Protein AF-A0AA35UHV7-F1 (afdb_monomer)

Structure (mmCIF, N/CA/C/O backbone):
data_AF-A0AA35UHV7-F1
#
_entry.id   AF-A0AA35UHV7-F1
#
loop_
_atom_site.group_PDB
_atom_site.id
_atom_site.type_symbol
_atom_site.label_atom_id
_atom_site.label_alt_id
_atom_site.label_comp_id
_atom_site.label_asym_id
_atom_site.label_entity_id
_atom_site.label_seq_id
_atom_site.pdbx_PDB_ins_code
_atom_site.Cartn_x
_atom_site.Cartn_y
_atom_site.Cartn_z
_atom_site.occupancy
_atom_site.B_iso_or_equiv
_atom_site.auth_seq_id
_atom_site.auth_comp_id
_atom_site.auth_asym_id
_atom_site.auth_atom_id
_atom_site.pdbx_PDB_model_num
ATOM 1 N N . MET A 1 1 ? 0.749 14.388 9.326 1.00 90.75 1 MET A N 1
ATOM 2 C CA . MET A 1 1 ? 0.004 13.176 9.735 1.00 90.75 1 MET A CA 1
ATOM 3 C C . MET A 1 1 ? -0.065 13.005 11.245 1.00 90.75 1 MET A C 1
ATOM 5 O O . MET A 1 1 ? -1.147 13.221 11.763 1.00 90.75 1 MET A O 1
ATOM 9 N N . TYR A 1 2 ? 1.024 12.685 11.975 1.00 94.69 2 TYR A N 1
ATOM 10 C CA . TYR A 1 2 ? 0.956 12.546 13.452 1.00 94.69 2 TYR A CA 1
ATOM 11 C C . TYR A 1 2 ? 0.301 13.771 14.099 1.00 94.69 2 TYR A C 1
ATOM 13 O O . TYR A 1 2 ? -0.703 13.642 14.784 1.00 94.69 2 TYR A O 1
ATOM 21 N N . ASN A 1 3 ? 0.840 14.964 13.826 1.00 96.06 3 ASN A N 1
ATOM 22 C CA . ASN A 1 3 ? 0.329 16.208 14.403 1.00 96.06 3 ASN A CA 1
ATOM 23 C C . ASN A 1 3 ? -1.101 16.522 13.958 1.00 96.06 3 ASN A C 1
ATOM 25 O O . ASN A 1 3 ? -1.864 17.057 14.751 1.00 96.06 3 ASN A O 1
ATOM 29 N N . ASP A 1 4 ? -1.482 16.170 12.730 1.00 96.31 4 ASP A N 1
ATOM 30 C CA . ASP A 1 4 ? -2.846 16.403 12.244 1.00 96.31 4 ASP A CA 1
ATOM 31 C C . ASP A 1 4 ? -3.841 15.531 13.017 1.00 96.31 4 ASP A C 1
ATOM 33 O O . ASP A 1 4 ? -4.879 16.025 13.441 1.00 96.31 4 ASP A O 1
ATOM 37 N N . MET A 1 5 ? -3.487 14.270 13.292 1.00 95.69 5 MET A N 1
ATOM 38 C CA . MET A 1 5 ? -4.286 13.386 14.148 1.00 95.69 5 MET A CA 1
ATOM 39 C C . MET A 1 5 ? -4.270 13.842 15.612 1.00 95.69 5 MET A C 1
ATOM 41 O O . MET A 1 5 ? -5.311 13.912 16.254 1.00 95.69 5 MET A O 1
ATOM 45 N N . ALA A 1 6 ? -3.106 14.240 16.131 1.00 95.94 6 ALA A N 1
ATOM 46 C CA . ALA A 1 6 ? -2.950 14.711 17.508 1.00 95.94 6 ALA A CA 1
ATOM 47 C C . ALA A 1 6 ? -3.737 15.999 17.801 1.00 95.94 6 ALA A C 1
ATOM 49 O O . ALA A 1 6 ? -4.165 16.223 18.930 1.00 95.94 6 ALA A O 1
ATOM 50 N N . THR A 1 7 ? -3.894 16.864 16.796 1.00 96.94 7 THR A N 1
ATOM 51 C CA . THR A 1 7 ? -4.606 18.145 16.916 1.00 96.94 7 THR A CA 1
ATOM 52 C C . THR A 1 7 ? -6.058 18.076 16.438 1.00 96.94 7 THR A C 1
ATOM 54 O O . THR A 1 7 ? -6.765 19.076 16.534 1.00 96.94 7 THR A O 1
ATOM 57 N N . GLY A 1 8 ? -6.519 16.919 15.949 1.00 95.06 8 GLY A N 1
ATOM 58 C CA . GLY A 1 8 ? -7.884 16.725 15.448 1.00 95.06 8 GLY A CA 1
ATOM 59 C C . GLY A 1 8 ? -8.161 17.348 14.075 1.00 95.06 8 GLY A C 1
ATOM 60 O O . GLY A 1 8 ? -9.316 17.471 13.686 1.00 95.06 8 GLY A O 1
ATOM 61 N N . VAL A 1 9 ? -7.126 17.739 13.324 1.00 97.50 9 VAL A N 1
ATOM 62 C CA . VAL A 1 9 ? -7.247 18.144 11.910 1.00 97.50 9 VAL A CA 1
ATOM 63 C C . VAL A 1 9 ? -7.595 16.940 11.025 1.00 97.50 9 VAL A C 1
ATOM 65 O O . VAL A 1 9 ? -8.281 17.094 10.018 1.00 97.50 9 VAL A O 1
ATOM 68 N N . ALA A 1 10 ? -7.140 15.746 11.408 1.00 96.56 10 ALA A N 1
ATOM 69 C CA . ALA A 1 10 ? -7.510 14.478 10.790 1.00 96.56 10 ALA A CA 1
ATOM 70 C C . ALA A 1 10 ? -7.983 13.485 11.860 1.00 96.56 10 ALA A C 1
ATOM 72 O O . ALA A 1 10 ? -7.430 13.444 12.954 1.00 96.56 10 ALA A O 1
ATOM 73 N N . GLU A 1 11 ? -8.966 12.648 11.535 1.00 94.44 11 GLU A N 1
ATOM 74 C CA . GLU A 1 11 ? -9.475 11.607 12.448 1.00 94.44 11 GLU A CA 1
ATOM 75 C C . GLU A 1 11 ? -8.753 10.258 12.270 1.00 94.44 11 GLU A C 1
ATOM 77 O O . GLU A 1 11 ? -8.888 9.355 13.091 1.00 94.44 11 GLU A O 1
ATOM 82 N N . GLY A 1 12 ? -7.962 10.116 11.204 1.00 92.81 12 GLY A N 1
ATOM 83 C CA . GLY A 1 12 ? -7.226 8.899 10.889 1.00 92.81 12 GLY A CA 1
ATOM 84 C C . GLY A 1 12 ? -6.437 9.018 9.590 1.00 92.81 12 GLY A C 1
ATOM 85 O O . GLY A 1 12 ? -6.335 10.092 8.994 1.00 92.81 12 GLY A O 1
ATOM 86 N N . THR A 1 13 ? -5.864 7.899 9.150 1.00 92.25 13 THR A N 1
ATOM 87 C CA . THR A 1 13 ? -5.116 7.825 7.895 1.00 92.25 13 THR A CA 1
ATOM 88 C C . THR A 1 13 ? -5.126 6.425 7.292 1.00 92.25 13 THR A C 1
ATOM 90 O O . THR A 1 13 ? -5.148 5.434 8.014 1.00 92.25 13 THR A O 1
ATOM 93 N N . VAL A 1 14 ? -5.001 6.352 5.965 1.00 91.50 14 VAL A N 1
ATOM 94 C CA . VAL A 1 14 ? -4.621 5.129 5.246 1.00 91.50 14 VAL A CA 1
ATOM 95 C C . VAL A 1 14 ? -3.099 5.090 5.143 1.00 91.50 14 VAL A C 1
ATOM 97 O O . VAL A 1 14 ? -2.489 6.015 4.611 1.00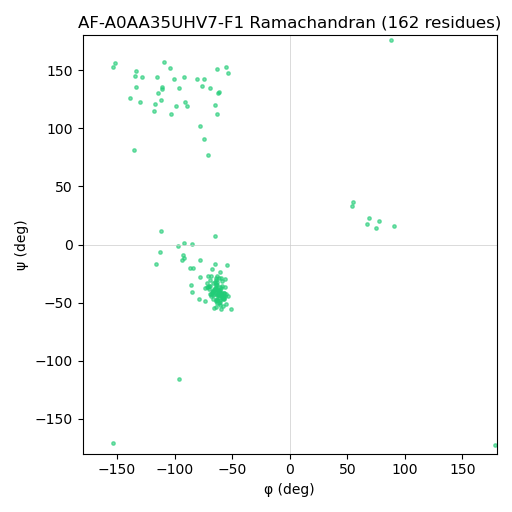 91.50 14 VAL A O 1
ATOM 100 N N . ILE A 1 15 ? -2.469 4.061 5.704 1.00 90.12 15 ILE A N 1
ATOM 101 C CA . ILE A 1 15 ? -1.016 3.855 5.630 1.00 90.12 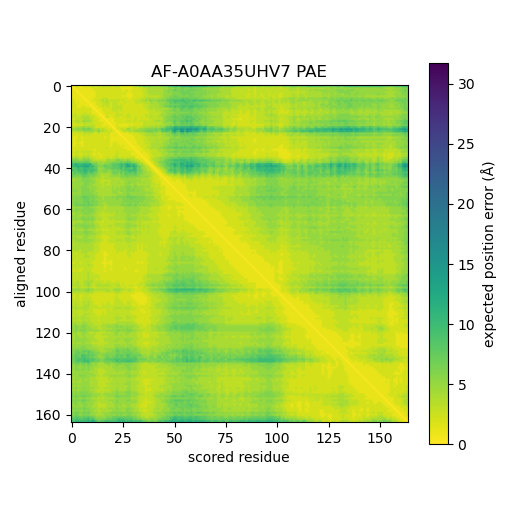15 ILE A CA 1
ATOM 102 C C . ILE A 1 15 ? -0.705 2.357 5.772 1.00 90.12 15 ILE A C 1
ATOM 104 O O . ILE A 1 15 ? -1.614 1.533 5.743 1.00 90.12 15 ILE A O 1
ATOM 108 N N . PHE A 1 16 ? 0.559 1.977 5.915 1.00 88.75 16 PHE A N 1
ATOM 109 C CA . PHE A 1 16 ? 0.979 0.603 6.182 1.00 88.75 16 PHE A CA 1
ATOM 110 C C . PHE A 1 16 ? 1.389 0.422 7.662 1.00 88.75 16 PHE A C 1
ATOM 112 O O . PHE A 1 16 ? 1.880 1.374 8.286 1.00 88.75 16 PHE A O 1
ATOM 119 N N . PRO A 1 17 ? 1.252 -0.789 8.242 1.00 90.38 17 PRO A N 1
ATOM 120 C CA . PRO A 1 17 ? 1.531 -1.044 9.659 1.00 90.38 17 PRO A CA 1
ATOM 121 C C . PRO A 1 17 ? 2.960 -0.715 10.099 1.00 90.38 17 PRO A C 1
ATOM 123 O O . PRO A 1 17 ? 3.158 -0.275 11.230 1.00 90.38 17 PRO A O 1
ATOM 126 N N . THR A 1 18 ? 3.962 -0.860 9.223 1.00 88.88 18 THR A N 1
ATOM 127 C CA . THR A 1 18 ? 5.366 -0.558 9.573 1.00 88.88 18 THR A CA 1
ATOM 128 C C . THR A 1 18 ? 5.585 0.922 9.893 1.00 88.88 18 THR A C 1
ATOM 130 O O . THR A 1 18 ? 6.392 1.260 10.756 1.00 88.88 18 THR A O 1
ATOM 133 N N . ALA A 1 19 ? 4.821 1.823 9.274 1.00 89.50 19 ALA A N 1
ATOM 134 C CA . ALA A 1 19 ? 4.807 3.244 9.605 1.00 89.50 19 ALA A CA 1
ATOM 135 C C . ALA A 1 19 ? 3.970 3.517 10.862 1.00 89.50 19 ALA A C 1
ATOM 137 O O . ALA A 1 19 ? 4.430 4.231 11.757 1.00 89.50 19 ALA A O 1
ATOM 138 N N . HIS A 1 20 ? 2.765 2.935 10.931 1.00 92.12 20 HIS A N 1
ATOM 139 C CA . HIS A 1 20 ? 1.804 3.185 12.011 1.00 92.12 20 HIS A CA 1
ATOM 140 C C . HIS A 1 20 ? 2.305 2.670 13.361 1.00 92.12 20 HIS A C 1
ATOM 142 O O . HIS A 1 20 ? 2.415 3.440 14.314 1.00 92.12 20 HIS A O 1
ATOM 148 N N . GLY A 1 21 ? 2.657 1.382 13.407 1.00 87.62 21 GLY A N 1
ATOM 149 C CA . GLY A 1 21 ? 3.237 0.673 14.546 1.00 87.62 21 GLY A CA 1
ATOM 150 C C . GLY A 1 21 ? 4.726 0.958 14.745 1.00 87.62 21 GLY A C 1
ATOM 151 O O . GLY A 1 21 ? 5.218 0.905 15.869 1.00 87.62 21 GLY A O 1
ATOM 152 N N . GLY A 1 22 ? 5.470 1.283 13.688 1.00 84.94 22 GLY A N 1
ATOM 153 C CA . GLY A 1 22 ? 6.920 1.479 13.748 1.00 84.94 22 GLY A CA 1
ATOM 154 C C . GLY A 1 22 ? 7.348 2.937 13.900 1.00 84.94 22 GLY A C 1
ATOM 155 O O . GLY A 1 22 ? 7.137 3.552 14.947 1.00 84.94 22 GLY A O 1
ATOM 156 N N . GLY A 1 23 ? 8.043 3.450 12.881 1.00 84.81 23 GLY A N 1
ATOM 157 C CA . GLY A 1 23 ? 8.883 4.651 12.974 1.00 84.81 23 GLY A CA 1
ATOM 158 C C . GLY A 1 23 ? 8.140 5.955 13.274 1.00 84.81 23 GLY A C 1
ATOM 159 O O . GLY A 1 23 ? 8.692 6.812 13.963 1.00 84.81 23 GLY A O 1
ATOM 160 N N . TYR A 1 24 ? 6.894 6.101 12.814 1.00 91.94 24 TYR A N 1
ATOM 161 C CA . TYR A 1 24 ? 6.123 7.335 13.014 1.00 91.94 24 TYR A CA 1
ATOM 162 C C . TYR A 1 24 ? 5.240 7.329 14.257 1.00 91.94 24 TYR A C 1
ATOM 164 O O . TYR A 1 24 ? 4.705 8.374 14.620 1.00 91.94 24 TYR A O 1
ATOM 172 N N . LYS A 1 25 ? 5.111 6.176 14.923 1.00 92.06 25 LYS A N 1
ATOM 173 C CA . LYS A 1 25 ? 4.413 6.028 16.206 1.00 92.06 25 LYS A CA 1
ATOM 174 C C . LYS A 1 25 ? 2.974 6.551 16.214 1.00 92.06 25 LYS A C 1
ATOM 176 O O . LYS A 1 25 ? 2.489 7.038 17.232 1.00 92.06 25 LYS A O 1
ATOM 181 N N . PHE A 1 26 ? 2.263 6.447 15.094 1.00 94.94 26 PHE A N 1
ATOM 182 C CA . PHE A 1 26 ? 0.887 6.940 15.001 1.00 94.94 26 PHE A CA 1
ATOM 183 C C . PHE A 1 26 ? -0.061 6.260 15.999 1.00 94.94 26 PHE A C 1
ATOM 185 O O . PHE A 1 26 ? -1.018 6.893 16.428 1.00 94.94 26 PHE A O 1
ATOM 192 N N . TYR A 1 27 ? 0.255 5.049 16.471 1.00 92.44 27 TYR A N 1
ATOM 193 C CA . TYR A 1 27 ? -0.449 4.363 17.568 1.00 92.44 27 TYR A CA 1
ATOM 194 C C . TYR A 1 27 ? -0.565 5.164 18.879 1.00 92.44 27 TYR A C 1
ATOM 196 O O . TYR A 1 27 ? -1.345 4.817 19.772 1.00 92.44 27 TYR A O 1
ATOM 204 N N . GLU A 1 28 ? 0.242 6.211 19.060 1.00 93.44 28 GLU A N 1
ATOM 205 C CA . GLU A 1 28 ? 0.149 7.092 20.224 1.00 93.44 28 GLU A CA 1
ATOM 206 C C . GLU A 1 28 ? -1.124 7.943 20.189 1.00 93.44 28 GLU A C 1
ATOM 208 O O . GLU A 1 28 ? -1.733 8.139 21.240 1.00 93.44 28 GLU A O 1
ATOM 213 N N . VAL A 1 29 ? -1.541 8.370 18.993 1.00 94.38 29 VAL A N 1
ATOM 214 C CA . VAL A 1 29 ? -2.661 9.299 18.754 1.00 94.38 29 VAL A CA 1
ATOM 215 C C . VAL A 1 29 ? -3.820 8.673 17.969 1.00 94.38 29 VAL A C 1
ATOM 217 O O . VAL A 1 29 ? -4.927 9.194 18.001 1.00 94.38 29 VAL A O 1
ATOM 220 N N . ALA A 1 30 ? -3.588 7.537 17.311 1.00 94.69 30 ALA A N 1
ATOM 221 C CA . ALA A 1 30 ? -4.565 6.751 16.563 1.00 94.69 30 ALA A CA 1
ATOM 222 C C . ALA A 1 30 ? -4.382 5.257 16.912 1.00 94.69 30 ALA A C 1
ATOM 224 O O . ALA A 1 30 ? -3.678 4.533 16.204 1.00 94.69 30 ALA A O 1
ATOM 225 N N . PRO A 1 31 ? -4.940 4.787 18.043 1.00 93.19 31 PRO A N 1
ATOM 226 C CA . PRO A 1 31 ? -4.620 3.469 18.595 1.00 93.19 31 PRO A CA 1
ATOM 227 C C . PRO A 1 31 ? -5.311 2.299 17.880 1.00 93.19 31 PRO A C 1
ATOM 229 O O . PRO A 1 31 ? -4.926 1.158 18.111 1.00 93.19 31 PRO A O 1
ATOM 232 N N . TYR A 1 32 ? -6.308 2.570 17.036 1.00 94.44 32 TYR A N 1
ATOM 233 C CA . TYR A 1 32 ? -7.038 1.551 16.287 1.00 94.44 32 TYR A CA 1
ATOM 234 C C . TYR A 1 32 ? -6.537 1.462 14.849 1.00 94.44 32 TYR A C 1
ATOM 236 O O . TYR A 1 32 ? -6.232 2.470 14.210 1.00 94.44 32 TYR A O 1
ATOM 244 N N . TRP A 1 33 ? -6.494 0.239 14.342 1.00 94.56 33 TRP A N 1
ATOM 245 C CA . TRP A 1 33 ? -6.073 -0.104 13.000 1.00 94.56 33 TRP A CA 1
ATOM 246 C C . TRP A 1 33 ? -7.060 -1.078 12.376 1.00 94.56 33 TRP A C 1
ATOM 248 O O . TRP A 1 33 ? -7.456 -2.056 13.003 1.00 94.56 33 TRP A O 1
ATOM 258 N N . THR A 1 34 ? -7.428 -0.835 11.120 1.00 94.75 34 THR A N 1
ATOM 259 C CA . THR A 1 34 ? -8.235 -1.771 10.335 1.00 94.75 34 THR A CA 1
ATOM 260 C C . THR A 1 34 ? -7.435 -2.262 9.138 1.00 94.75 34 THR A C 1
ATOM 262 O O . THR A 1 34 ? -7.018 -1.471 8.294 1.00 94.75 34 THR A O 1
ATOM 265 N N . VAL A 1 35 ? -7.240 -3.575 9.046 1.00 93.38 35 VAL A N 1
ATOM 266 C CA . VAL A 1 35 ? -6.743 -4.243 7.843 1.00 93.38 35 VAL A CA 1
ATOM 267 C C . VAL A 1 35 ? -7.914 -4.349 6.870 1.00 93.38 35 VAL A C 1
ATOM 269 O O . VAL A 1 35 ? -8.807 -5.173 7.049 1.00 93.38 35 VAL A O 1
ATOM 272 N N . THR A 1 36 ? -7.941 -3.464 5.874 1.00 91.56 36 THR A N 1
ATOM 273 C CA . THR A 1 36 ? -9.087 -3.293 4.963 1.00 91.56 36 THR A CA 1
ATOM 274 C C . THR A 1 36 ? -9.081 -4.223 3.756 1.00 91.56 36 THR A C 1
ATOM 276 O O . THR A 1 36 ? -10.119 -4.386 3.128 1.00 91.56 36 THR A O 1
ATOM 279 N N . GLY A 1 37 ? -7.928 -4.791 3.394 1.00 86.88 37 GLY A N 1
ATOM 280 C CA . GLY A 1 37 ? -7.804 -5.608 2.183 1.00 86.88 37 GLY A CA 1
ATOM 281 C C . GLY A 1 37 ? -7.725 -4.807 0.877 1.00 86.88 37 GLY A C 1
ATOM 282 O O . GLY A 1 37 ? -7.944 -5.373 -0.185 1.00 86.88 37 GLY A O 1
ATOM 283 N N . PHE A 1 38 ? -7.361 -3.516 0.906 1.00 83.94 38 PHE A N 1
ATOM 284 C CA . PHE A 1 38 ? -7.193 -2.686 -0.308 1.00 83.94 38 PHE A CA 1
ATOM 285 C C . PHE A 1 38 ? -6.059 -3.113 -1.263 1.00 83.94 38 PHE A C 1
ATOM 287 O O . PHE A 1 38 ? -5.782 -2.416 -2.236 1.00 83.94 38 PHE A O 1
ATOM 294 N N . GLY A 1 39 ? -5.419 -4.253 -1.011 1.00 77.69 39 GLY A N 1
ATOM 295 C CA . GLY A 1 39 ? -4.336 -4.787 -1.824 1.00 77.69 39 GLY A CA 1
ATOM 296 C C . GLY A 1 39 ? -2.952 -4.285 -1.418 1.00 77.69 39 GLY A C 1
ATOM 297 O O . GLY A 1 39 ? -2.780 -3.474 -0.502 1.00 77.69 39 GLY A O 1
ATOM 298 N N . ALA A 1 40 ? -1.946 -4.828 -2.100 1.00 75.31 40 ALA A N 1
ATOM 299 C CA . ALA A 1 40 ? -0.555 -4.459 -1.899 1.00 75.31 40 ALA A CA 1
ATOM 300 C C . ALA A 1 40 ? -0.258 -3.087 -2.523 1.00 75.31 40 ALA A C 1
ATOM 302 O O . ALA A 1 40 ? -0.743 -2.751 -3.602 1.00 75.31 40 ALA A O 1
ATOM 303 N N . MET A 1 41 ? 0.582 -2.300 -1.853 1.00 75.69 41 MET A N 1
ATOM 304 C CA . MET A 1 41 ? 1.119 -1.051 -2.390 1.00 75.69 41 MET A CA 1
ATOM 305 C C . MET A 1 41 ? 2.609 -1.225 -2.662 1.00 75.69 41 MET A C 1
ATOM 307 O O . MET A 1 41 ? 3.337 -1.718 -1.800 1.00 75.69 41 MET A O 1
ATOM 311 N N . ASN A 1 42 ? 3.081 -0.757 -3.819 1.00 75.44 42 ASN A N 1
ATOM 312 C CA . ASN A 1 42 ? 4.516 -0.641 -4.069 1.00 75.44 42 ASN A CA 1
ATOM 313 C C . ASN A 1 42 ? 5.118 0.365 -3.081 1.00 75.44 42 ASN A C 1
ATOM 315 O O . ASN A 1 42 ? 4.816 1.556 -3.144 1.00 75.44 42 ASN A O 1
ATOM 319 N N . GLN A 1 43 ? 5.953 -0.112 -2.157 1.00 74.75 43 GLN A N 1
ATOM 320 C CA . GLN A 1 43 ? 6.559 0.745 -1.134 1.00 74.75 43 GLN A CA 1
ATOM 321 C C . GLN A 1 43 ? 7.841 1.419 -1.619 1.00 74.75 43 GLN A C 1
ATOM 323 O O . GLN A 1 43 ? 8.115 2.557 -1.249 1.00 74.75 43 GLN A O 1
ATOM 328 N N . ASN A 1 44 ? 8.618 0.721 -2.448 1.00 80.69 44 ASN A N 1
ATOM 329 C CA . ASN A 1 44 ? 9.947 1.146 -2.860 1.00 80.69 44 ASN A CA 1
ATOM 330 C C . ASN A 1 44 ? 10.120 0.968 -4.367 1.00 80.69 44 ASN A C 1
ATOM 332 O O . ASN A 1 44 ? 9.629 0.007 -4.953 1.00 80.69 44 ASN A O 1
ATOM 336 N N . ILE A 1 45 ? 10.868 1.883 -4.979 1.00 86.94 45 ILE A N 1
ATOM 337 C CA . ILE A 1 45 ? 11.345 1.764 -6.356 1.00 86.94 45 ILE A CA 1
ATOM 338 C C . ILE A 1 45 ? 12.843 2.046 -6.317 1.00 86.94 45 ILE A C 1
ATOM 340 O O . ILE A 1 45 ? 13.265 3.108 -5.854 1.00 86.94 45 ILE A O 1
ATOM 344 N N . LEU A 1 46 ? 13.649 1.098 -6.794 1.00 90.88 46 LEU A N 1
ATOM 345 C CA . LEU A 1 46 ? 15.083 1.295 -6.958 1.00 90.88 46 LEU A CA 1
ATOM 346 C C . LEU A 1 46 ? 15.351 1.837 -8.362 1.00 90.88 46 LEU A C 1
ATOM 348 O O . LEU A 1 46 ? 14.984 1.220 -9.357 1.00 90.88 46 LEU A O 1
ATOM 352 N N . THR A 1 47 ? 16.001 2.996 -8.444 1.00 94.50 47 THR A N 1
ATOM 353 C CA . THR A 1 47 ? 16.340 3.632 -9.723 1.00 94.50 47 THR A CA 1
ATOM 354 C C . THR A 1 47 ? 17.786 4.101 -9.732 1.00 94.50 47 THR A C 1
ATOM 356 O O . THR A 1 47 ? 18.299 4.544 -8.704 1.00 94.50 47 THR A O 1
ATOM 359 N N . ILE A 1 48 ? 18.410 4.097 -10.910 1.00 96.06 48 ILE A N 1
ATOM 360 C CA . ILE A 1 48 ? 19.703 4.737 -11.163 1.00 96.06 48 ILE A CA 1
ATOM 361 C C . ILE A 1 48 ? 19.526 5.887 -12.158 1.00 96.06 48 ILE A C 1
ATOM 363 O O . ILE A 1 48 ? 18.728 5.817 -13.091 1.00 96.06 48 ILE A O 1
ATOM 367 N N . ASN A 1 49 ? 20.279 6.973 -11.973 1.00 98.00 49 ASN A N 1
ATOM 368 C CA . ASN A 1 49 ? 20.299 8.060 -12.945 1.00 98.00 49 ASN A CA 1
ATOM 369 C C . ASN A 1 49 ? 20.841 7.567 -14.300 1.00 98.00 49 ASN A C 1
ATOM 371 O O . ASN A 1 49 ? 21.931 6.998 -14.355 1.00 98.00 49 ASN A O 1
ATOM 375 N N . ALA A 1 50 ? 20.133 7.861 -15.392 1.00 97.75 50 ALA A N 1
ATOM 376 C CA . ALA A 1 50 ? 20.494 7.381 -16.728 1.00 97.75 50 ALA A CA 1
ATOM 377 C C . ALA A 1 50 ? 21.892 7.836 -17.194 1.00 97.75 50 ALA A C 1
ATOM 379 O O . ALA A 1 50 ? 22.632 7.054 -17.785 1.00 97.75 50 ALA A O 1
ATOM 380 N N . ASN A 1 51 ? 22.305 9.070 -16.872 1.00 98.31 51 ASN A N 1
ATOM 381 C CA . ASN A 1 51 ? 23.642 9.563 -17.225 1.00 98.31 51 ASN A CA 1
ATOM 382 C C . ASN A 1 51 ? 24.743 8.892 -16.397 1.00 98.31 51 ASN A C 1
ATOM 384 O O . ASN A 1 51 ? 25.886 8.831 -16.846 1.00 98.31 51 ASN A O 1
ATOM 388 N N . THR A 1 52 ? 24.428 8.433 -15.184 1.00 97.88 52 THR A N 1
ATOM 389 C CA . THR A 1 52 ? 25.347 7.628 -14.374 1.00 97.88 52 THR A CA 1
ATOM 390 C C . THR A 1 52 ? 25.452 6.220 -14.944 1.00 97.88 52 THR A C 1
ATOM 392 O O . THR A 1 52 ? 26.567 5.773 -15.189 1.00 97.88 52 THR A O 1
ATOM 395 N N . ALA A 1 53 ? 24.323 5.566 -15.233 1.00 97.56 53 ALA A N 1
ATOM 396 C CA . ALA A 1 53 ? 24.301 4.229 -15.828 1.00 97.56 53 ALA A CA 1
ATOM 397 C C . ALA A 1 53 ? 25.092 4.175 -17.146 1.00 97.56 53 ALA A C 1
ATOM 399 O O . ALA A 1 53 ? 25.938 3.307 -17.325 1.00 97.56 53 ALA A O 1
ATOM 400 N N . ALA A 1 54 ? 24.925 5.177 -18.018 1.00 97.81 54 ALA A N 1
ATOM 401 C CA . ALA A 1 54 ? 25.632 5.258 -19.299 1.00 97.81 54 ALA A CA 1
ATOM 402 C C . ALA A 1 54 ? 27.162 5.428 -19.186 1.00 97.81 54 ALA A C 1
ATOM 404 O O . ALA A 1 54 ? 27.874 5.246 -20.172 1.00 97.81 54 ALA A O 1
ATOM 405 N N . LYS A 1 55 ? 27.680 5.819 -18.014 1.00 98.25 55 LYS A N 1
ATOM 406 C CA . LYS A 1 55 ? 29.125 5.959 -17.759 1.00 98.25 55 LYS A CA 1
ATOM 407 C C . LYS A 1 55 ? 29.744 4.702 -17.156 1.00 98.25 55 LYS A C 1
ATOM 409 O O . LYS A 1 55 ? 30.970 4.631 -17.069 1.00 98.25 55 LYS A O 1
ATOM 414 N N . LEU A 1 56 ? 28.927 3.763 -16.686 1.00 98.25 56 LEU A N 1
ATOM 415 C CA . LEU A 1 56 ? 29.412 2.540 -16.069 1.00 98.25 56 LEU A CA 1
ATOM 416 C C . LEU A 1 56 ? 29.821 1.530 -17.151 1.00 98.25 56 LEU A C 1
ATOM 418 O O . LEU A 1 56 ? 29.161 1.439 -18.189 1.00 98.25 56 LEU A O 1
ATOM 422 N N . PRO A 1 57 ? 30.908 0.770 -16.933 1.00 98.56 57 PRO A N 1
ATOM 423 C CA . PRO A 1 57 ? 31.231 -0.380 -17.766 1.00 98.56 57 PRO A CA 1
ATOM 424 C C . PRO A 1 57 ? 30.055 -1.365 -17.865 1.00 98.56 57 PRO A C 1
ATOM 426 O O . PRO A 1 57 ? 29.282 -1.521 -16.919 1.00 98.56 57 PRO A O 1
ATOM 429 N N . ALA A 1 58 ? 29.919 -2.032 -19.013 1.00 97.94 58 ALA A N 1
ATOM 430 C CA . ALA A 1 58 ? 28.783 -2.918 -19.279 1.00 97.94 58 ALA A CA 1
ATOM 431 C C . ALA A 1 58 ? 28.726 -4.123 -18.323 1.00 97.94 58 ALA A C 1
ATOM 433 O O . ALA A 1 58 ? 27.644 -4.534 -17.920 1.00 97.94 58 ALA A O 1
ATOM 434 N N . ASP A 1 59 ? 29.882 -4.656 -17.927 1.00 98.31 59 ASP A N 1
ATOM 435 C CA . ASP A 1 59 ? 30.001 -5.722 -16.929 1.00 98.31 59 ASP A CA 1
ATOM 436 C C . ASP A 1 59 ? 29.545 -5.262 -15.536 1.00 98.31 59 ASP A C 1
ATOM 438 O O . ASP A 1 59 ? 28.858 -6.000 -14.837 1.00 98.31 59 ASP A O 1
ATOM 442 N N . VAL A 1 60 ? 29.845 -4.017 -15.158 1.00 98.38 60 VAL A N 1
ATOM 443 C CA . VAL A 1 60 ? 29.352 -3.423 -13.906 1.00 98.38 60 VAL A CA 1
ATOM 444 C C . VAL A 1 60 ? 27.836 -3.224 -13.943 1.00 98.38 60 VAL A C 1
ATOM 446 O O . VAL A 1 60 ? 27.163 -3.535 -12.963 1.00 98.38 60 VAL A O 1
ATOM 449 N N . MET A 1 61 ? 27.282 -2.728 -15.054 1.00 97.88 61 MET A N 1
ATOM 450 C CA . MET A 1 61 ? 25.827 -2.575 -15.188 1.00 97.88 61 MET A CA 1
ATOM 451 C C . MET A 1 61 ? 25.093 -3.915 -15.146 1.00 97.88 61 MET A C 1
ATOM 453 O O . MET A 1 61 ? 24.059 -3.994 -14.493 1.00 97.88 61 MET A O 1
ATOM 457 N N . ALA A 1 62 ? 25.648 -4.964 -15.758 1.00 97.94 62 ALA A N 1
ATOM 458 C CA . ALA A 1 62 ? 25.065 -6.301 -15.698 1.00 97.94 62 ALA A CA 1
ATOM 459 C C . ALA A 1 62 ? 24.959 -6.818 -14.252 1.00 97.94 62 ALA A C 1
ATOM 461 O O . ALA A 1 62 ? 23.914 -7.331 -13.863 1.00 97.94 62 ALA A O 1
ATOM 462 N N . ILE A 1 63 ? 25.997 -6.608 -13.431 1.00 98.25 63 ILE A N 1
ATOM 463 C CA . ILE A 1 63 ? 25.965 -6.964 -12.001 1.00 98.25 63 ILE A CA 1
ATOM 464 C C . ILE A 1 63 ? 24.894 -6.154 -11.262 1.00 98.25 63 ILE A C 1
ATOM 466 O O . ILE A 1 63 ? 24.162 -6.700 -10.446 1.00 98.25 63 ILE A O 1
ATOM 470 N N . ILE A 1 64 ? 24.780 -4.851 -11.537 1.00 97.69 64 ILE A N 1
ATOM 471 C CA . ILE A 1 64 ? 23.764 -4.002 -10.896 1.00 97.69 64 ILE A CA 1
ATOM 472 C C . ILE A 1 64 ? 22.350 -4.479 -11.240 1.00 97.69 64 ILE A C 1
ATOM 474 O O . ILE A 1 64 ? 21.492 -4.496 -10.363 1.00 97.69 64 ILE A O 1
ATOM 478 N N . GLU A 1 65 ? 22.095 -4.850 -12.494 1.00 96.00 65 GLU A N 1
ATOM 479 C CA . GLU A 1 65 ? 20.794 -5.363 -12.935 1.00 96.00 65 GLU A CA 1
ATOM 480 C C . GLU A 1 65 ? 20.467 -6.717 -12.292 1.00 96.00 65 GLU A C 1
ATOM 482 O O . GLU A 1 65 ? 19.345 -6.909 -11.822 1.00 96.00 65 GLU A O 1
ATOM 487 N N . GLU A 1 66 ? 21.444 -7.623 -12.206 1.00 97.25 66 GLU A N 1
ATOM 488 C CA .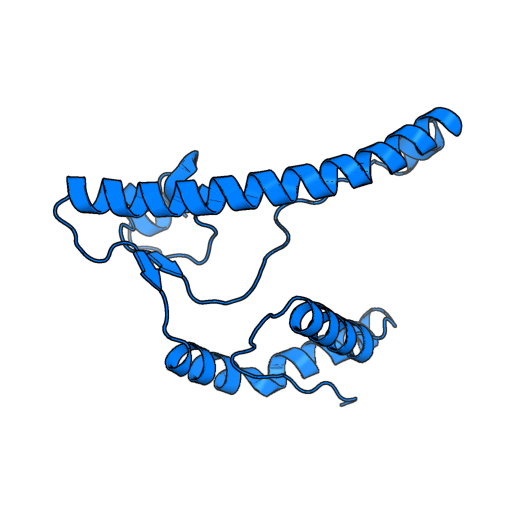 GLU A 1 66 ? 21.300 -8.911 -11.517 1.00 97.25 66 GLU A CA 1
ATOM 489 C C . GLU A 1 66 ? 20.978 -8.716 -10.027 1.00 97.25 66 GLU A C 1
ATOM 491 O O . GLU A 1 66 ? 19.968 -9.217 -9.525 1.00 97.25 66 GLU A O 1
ATOM 496 N N . GLU A 1 67 ? 21.778 -7.913 -9.325 1.00 97.25 67 GLU A N 1
ATOM 497 C CA . GLU A 1 67 ? 21.596 -7.647 -7.897 1.00 97.25 67 GLU A CA 1
ATOM 498 C C . GLU A 1 67 ? 20.326 -6.835 -7.607 1.00 97.25 6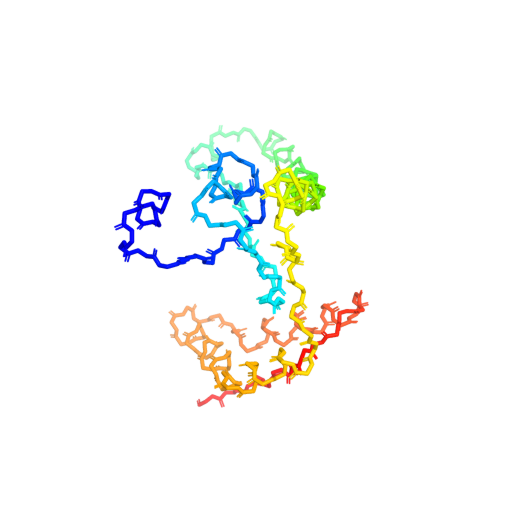7 GLU A C 1
ATOM 500 O O . GLU A 1 67 ? 19.739 -6.972 -6.535 1.00 97.25 67 GLU A O 1
ATOM 505 N N . ALA A 1 68 ? 19.841 -6.019 -8.550 1.00 95.62 68 ALA A N 1
ATOM 506 C CA . ALA A 1 68 ? 18.569 -5.314 -8.399 1.00 95.62 68 ALA A CA 1
ATOM 507 C C . ALA A 1 68 ? 17.378 -6.284 -8.308 1.00 95.62 68 ALA A C 1
ATOM 509 O O . ALA A 1 68 ? 16.441 -6.022 -7.549 1.00 95.62 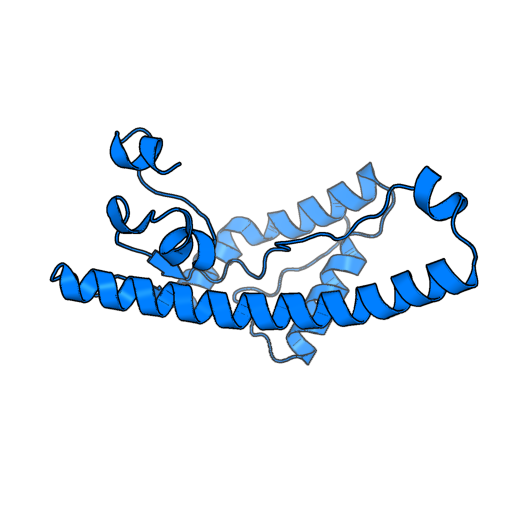68 ALA A O 1
ATOM 510 N N . LEU A 1 69 ? 17.417 -7.413 -9.027 1.00 94.06 69 LEU A N 1
ATOM 511 C CA . LEU A 1 69 ? 16.390 -8.456 -8.931 1.00 94.06 69 LEU A CA 1
ATOM 512 C C . LEU A 1 69 ? 16.453 -9.177 -7.579 1.00 94.06 69 LEU A C 1
ATOM 514 O O . LEU A 1 69 ? 15.417 -9.370 -6.938 1.00 94.06 69 LEU A O 1
ATOM 518 N N . VAL A 1 70 ? 17.661 -9.503 -7.107 1.00 96.00 70 VAL A N 1
ATOM 519 C CA . VAL A 1 70 ? 17.880 -10.105 -5.778 1.00 96.00 70 VAL A CA 1
ATOM 520 C C . VAL A 1 70 ? 17.388 -9.167 -4.676 1.00 96.00 70 VAL A C 1
ATOM 522 O O . VAL A 1 70 ? 16.630 -9.571 -3.792 1.00 96.00 70 VAL A O 1
ATOM 525 N N . TYR A 1 71 ? 17.763 -7.892 -4.761 1.00 94.56 71 TYR A N 1
ATOM 526 C CA . TYR A 1 71 ? 17.316 -6.847 -3.850 1.00 94.56 71 TYR A CA 1
ATOM 527 C C . TYR A 1 71 ? 15.792 -6.705 -3.847 1.00 94.56 71 TYR A C 1
ATOM 529 O O . TYR A 1 71 ? 15.195 -6.597 -2.778 1.00 94.56 71 TYR A O 1
ATOM 537 N N . SER A 1 72 ? 15.151 -6.731 -5.020 1.00 91.56 72 SER A N 1
ATOM 538 C CA . SER A 1 72 ? 13.695 -6.618 -5.129 1.00 91.56 72 SER A CA 1
ATOM 539 C C . SER A 1 72 ? 12.979 -7.731 -4.358 1.00 91.56 72 SER A C 1
ATOM 541 O O . SER A 1 72 ? 12.067 -7.440 -3.583 1.00 91.56 72 SER A O 1
ATOM 543 N N . ALA A 1 73 ? 13.423 -8.983 -4.490 1.00 91.56 73 ALA A N 1
ATOM 544 C CA . ALA A 1 73 ? 12.862 -10.095 -3.723 1.00 91.56 73 ALA A CA 1
ATOM 545 C C . ALA A 1 73 ? 13.103 -9.923 -2.212 1.00 91.56 73 ALA A C 1
ATOM 547 O O . ALA A 1 73 ? 12.160 -9.998 -1.422 1.00 91.56 73 ALA A O 1
ATOM 548 N N . ALA A 1 74 ? 14.341 -9.608 -1.816 1.00 93.75 74 ALA A N 1
ATOM 549 C CA . ALA A 1 74 ? 14.721 -9.466 -0.411 1.00 93.75 74 ALA A CA 1
ATOM 550 C C . ALA A 1 74 ? 13.955 -8.342 0.309 1.00 93.75 74 ALA A C 1
ATOM 552 O O . ALA A 1 74 ? 13.541 -8.501 1.456 1.00 93.75 74 ALA A O 1
ATOM 553 N N . VAL A 1 75 ? 13.732 -7.205 -0.358 1.00 91.75 75 VAL A N 1
ATOM 554 C CA . VAL A 1 75 ? 12.976 -6.086 0.222 1.00 91.75 75 VAL A CA 1
ATOM 555 C C . VAL A 1 75 ? 11.500 -6.417 0.384 1.00 91.75 75 VAL A C 1
ATOM 557 O O . VAL A 1 75 ? 10.904 -5.982 1.365 1.00 91.75 75 VAL A O 1
ATOM 560 N N . ASN A 1 76 ? 10.899 -7.174 -0.537 1.00 88.81 76 ASN A N 1
ATOM 561 C CA . ASN A 1 76 ? 9.505 -7.595 -0.388 1.00 88.81 76 ASN A CA 1
ATOM 562 C C . ASN A 1 76 ? 9.330 -8.565 0.791 1.00 88.81 76 ASN A C 1
ATOM 564 O O . ASN A 1 76 ? 8.385 -8.416 1.566 1.00 88.81 76 ASN A O 1
ATOM 568 N N . GLU A 1 77 ? 10.265 -9.500 0.981 1.00 91.44 77 GLU A N 1
ATOM 569 C CA . GLU A 1 77 ? 10.263 -10.396 2.144 1.00 91.44 77 GLU A CA 1
ATOM 570 C C . GLU A 1 77 ? 10.426 -9.613 3.458 1.00 91.44 77 GLU A C 1
ATOM 572 O O . GLU A 1 77 ? 9.631 -9.778 4.387 1.00 91.44 77 GLU A O 1
ATOM 577 N N . ASP A 1 78 ? 11.396 -8.695 3.527 1.00 91.88 78 ASP A N 1
ATOM 578 C CA . ASP A 1 78 ? 11.591 -7.851 4.711 1.00 91.88 78 ASP A CA 1
ATOM 579 C C . ASP A 1 78 ? 10.377 -6.943 4.977 1.00 91.88 78 ASP A C 1
ATOM 581 O O . ASP A 1 78 ? 9.964 -6.767 6.128 1.00 91.88 78 ASP A O 1
ATOM 585 N N . ALA A 1 79 ? 9.748 -6.400 3.932 1.00 89.88 79 ALA A N 1
ATOM 586 C CA . ALA A 1 79 ? 8.532 -5.604 4.055 1.00 89.88 79 ALA A CA 1
ATOM 587 C C . ALA A 1 79 ? 7.382 -6.412 4.672 1.00 89.88 79 ALA A C 1
ATOM 589 O O . ALA A 1 79 ? 6.707 -5.902 5.571 1.00 89.88 79 ALA A O 1
ATOM 590 N N . TRP A 1 80 ? 7.193 -7.669 4.253 1.00 89.94 80 TRP A N 1
ATOM 591 C CA . TRP A 1 80 ? 6.183 -8.560 4.828 1.00 89.94 80 TRP A CA 1
ATOM 592 C C . TRP A 1 80 ? 6.464 -8.875 6.301 1.00 89.94 80 TRP A C 1
ATOM 594 O O . TRP A 1 80 ? 5.602 -8.688 7.160 1.00 89.94 80 TRP A O 1
ATOM 604 N N . VAL A 1 81 ? 7.704 -9.245 6.631 1.00 93.31 81 VAL A N 1
ATOM 605 C CA . VAL A 1 81 ? 8.114 -9.499 8.022 1.00 93.31 81 VAL A CA 1
ATOM 606 C C . VAL A 1 81 ? 7.871 -8.271 8.904 1.00 93.31 81 VAL A C 1
ATOM 608 O O . VAL A 1 81 ? 7.420 -8.379 10.046 1.00 93.31 81 VAL A O 1
ATOM 611 N N . ASN A 1 82 ? 8.178 -7.074 8.403 1.00 91.81 82 ASN A N 1
ATOM 612 C CA . ASN A 1 82 ? 7.940 -5.850 9.157 1.00 91.81 82 ASN A CA 1
ATOM 613 C C . ASN A 1 82 ? 6.451 -5.507 9.249 1.00 91.81 82 ASN A C 1
ATOM 615 O O . ASN A 1 82 ? 6.038 -4.953 10.270 1.00 91.81 82 ASN A O 1
ATOM 619 N N . TYR A 1 83 ? 5.650 -5.820 8.227 1.00 91.56 83 TYR A N 1
ATOM 620 C CA . TYR A 1 83 ? 4.198 -5.647 8.253 1.00 91.56 83 TYR A CA 1
ATOM 621 C C . TYR A 1 83 ? 3.590 -6.390 9.448 1.00 91.56 83 TYR A C 1
ATOM 623 O O . TYR A 1 83 ? 2.909 -5.762 10.264 1.00 91.56 83 TYR A O 1
ATOM 631 N N . GLU A 1 84 ? 3.921 -7.675 9.612 1.00 92.50 84 GLU A N 1
ATOM 632 C CA . GLU A 1 84 ? 3.465 -8.506 10.736 1.00 92.50 84 GLU A CA 1
ATOM 633 C C . GLU A 1 84 ? 3.926 -7.936 12.084 1.00 92.50 84 GLU A C 1
ATOM 635 O O . GLU A 1 84 ? 3.104 -7.668 12.961 1.00 92.50 84 GLU A O 1
ATOM 640 N N . LYS A 1 85 ? 5.219 -7.604 12.219 1.00 94.00 85 LYS A N 1
ATOM 641 C CA . LYS A 1 85 ? 5.754 -6.953 13.434 1.00 94.00 85 LYS A CA 1
ATOM 642 C C . LYS A 1 85 ? 5.037 -5.644 13.767 1.00 94.00 85 LYS A C 1
ATOM 644 O O . LYS A 1 85 ? 4.884 -5.293 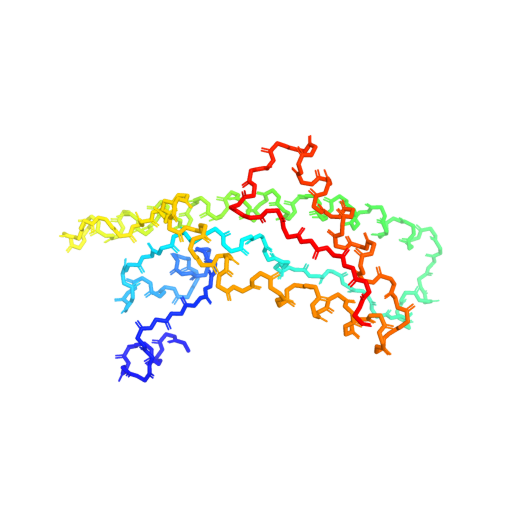14.939 1.00 94.00 85 LYS A O 1
ATOM 649 N N . GLY A 1 86 ? 4.654 -4.885 12.742 1.00 93.50 86 GLY A N 1
ATOM 650 C CA . GLY A 1 86 ? 3.892 -3.654 12.876 1.00 93.50 86 GLY A CA 1
ATOM 651 C C . GLY A 1 86 ? 2.537 -3.917 13.521 1.00 93.50 86 GLY A C 1
ATOM 652 O O . GLY A 1 86 ? 2.214 -3.259 14.507 1.00 93.50 86 GLY A O 1
ATOM 653 N N . LEU A 1 87 ? 1.787 -4.897 13.013 1.00 94.50 87 LEU A N 1
ATOM 654 C CA . LEU A 1 87 ? 0.492 -5.297 13.568 1.00 94.50 87 LEU A CA 1
ATOM 655 C C . LEU A 1 87 ? 0.616 -5.835 14.998 1.00 94.50 87 LEU A C 1
ATOM 657 O O . LEU A 1 87 ? -0.096 -5.357 15.881 1.00 94.50 87 LEU A O 1
ATOM 661 N N . ASP A 1 88 ? 1.567 -6.732 15.262 1.00 94.69 88 ASP A N 1
ATOM 662 C CA . ASP A 1 88 ? 1.808 -7.283 16.604 1.00 94.69 88 ASP A CA 1
ATOM 663 C C . ASP A 1 88 ? 2.091 -6.183 17.629 1.00 94.69 88 ASP A C 1
ATOM 665 O O . ASP A 1 88 ? 1.589 -6.191 18.757 1.00 94.69 88 ASP A O 1
ATOM 669 N N . LYS A 1 89 ? 2.881 -5.181 17.231 1.00 94.00 89 LYS A N 1
ATOM 670 C CA . LYS A 1 89 ? 3.163 -4.033 18.088 1.00 94.00 89 LYS A CA 1
ATOM 671 C C . LYS A 1 89 ? 1.905 -3.214 18.382 1.00 94.00 89 LYS A C 1
ATOM 673 O O . LYS A 1 89 ? 1.775 -2.718 19.500 1.00 94.00 89 LYS A O 1
ATOM 678 N N . LEU A 1 90 ? 0.992 -3.061 17.423 1.00 95.06 90 LEU A N 1
ATOM 679 C CA . LEU A 1 90 ? -0.275 -2.351 17.637 1.00 95.06 90 LEU A CA 1
ATOM 680 C C . LEU A 1 90 ? -1.188 -3.089 18.616 1.00 95.06 90 LEU A C 1
ATOM 682 O O . LEU A 1 90 ? -1.785 -2.446 19.481 1.00 95.06 90 LEU A O 1
ATOM 686 N N . VAL A 1 91 ? -1.244 -4.420 18.530 1.00 95.69 91 VAL A N 1
ATOM 687 C CA . VAL A 1 91 ? -1.951 -5.256 19.511 1.00 95.69 91 VAL A CA 1
ATOM 688 C C . VAL A 1 91 ? -1.351 -5.043 20.898 1.00 95.69 91 VAL A C 1
ATOM 690 O O . VAL A 1 91 ? -2.044 -4.587 21.805 1.00 95.69 91 VAL A O 1
ATOM 693 N N . LYS A 1 92 ? -0.036 -5.242 21.037 1.00 94.88 92 LYS A N 1
ATOM 694 C CA . LYS A 1 92 ? 0.667 -5.124 22.319 1.00 94.88 92 LYS A CA 1
ATOM 695 C C . LYS A 1 92 ? 0.501 -3.749 22.974 1.00 94.88 92 LYS A C 1
ATOM 697 O O . LYS A 1 92 ? 0.222 -3.656 24.165 1.00 94.88 92 LYS A O 1
ATOM 702 N N . VAL A 1 93 ? 0.669 -2.666 22.213 1.00 93.88 93 VAL A N 1
ATOM 703 C CA . VAL A 1 93 ? 0.495 -1.306 22.752 1.00 93.88 93 VAL A CA 1
ATOM 704 C C . VAL A 1 93 ? -0.964 -1.042 23.134 1.00 93.88 93 VAL A C 1
ATOM 706 O O . VAL A 1 93 ? -1.227 -0.312 24.090 1.00 93.88 93 VAL A O 1
ATOM 709 N N . GLY A 1 94 ? -1.915 -1.628 22.405 1.00 94.81 94 GLY A N 1
ATOM 710 C CA . GLY A 1 94 ? -3.326 -1.619 22.774 1.00 94.81 94 GLY A CA 1
ATOM 711 C C . GLY A 1 94 ? -3.562 -2.241 24.145 1.00 94.81 94 GLY A C 1
ATOM 712 O O . GLY A 1 94 ? -4.113 -1.582 25.026 1.00 94.81 94 GLY A O 1
ATOM 713 N N . GLU A 1 95 ? -3.062 -3.459 24.348 1.00 95.88 95 GLU A N 1
ATOM 714 C CA . GLU A 1 95 ? -3.162 -4.192 25.614 1.00 95.88 95 GLU A CA 1
ATOM 715 C C . GLU A 1 95 ? -2.538 -3.414 26.782 1.00 95.88 95 GLU A C 1
ATOM 717 O O . GLU A 1 95 ? -3.161 -3.265 27.833 1.00 95.88 95 GLU A O 1
ATOM 722 N N . GLU A 1 96 ? -1.346 -2.838 26.586 1.00 95.50 96 GLU A N 1
ATOM 723 C CA . GLU A 1 96 ? -0.668 -1.992 27.581 1.00 95.50 96 GLU A CA 1
ATOM 724 C C . GLU A 1 96 ? -1.500 -0.757 27.976 1.00 95.50 96 GLU A C 1
ATOM 726 O O . GLU A 1 96 ? -1.397 -0.266 29.102 1.00 95.50 96 GLU A O 1
ATOM 731 N N . LYS A 1 97 ? -2.350 -0.262 27.067 1.00 94.62 97 LYS A N 1
ATOM 732 C CA . LYS A 1 97 ? -3.278 0.856 27.294 1.00 94.62 97 LYS A CA 1
ATOM 733 C C . LYS A 1 97 ? -4.664 0.414 27.784 1.00 94.62 97 LYS A C 1
ATOM 735 O O . LYS A 1 97 ? -5.525 1.270 27.983 1.00 94.62 97 LYS A O 1
ATOM 740 N N . GLY A 1 98 ? -4.899 -0.885 27.974 1.00 96.75 98 GLY A N 1
ATOM 741 C CA . GLY A 1 98 ? -6.214 -1.428 28.329 1.00 96.75 98 GLY A CA 1
ATOM 742 C C . GLY A 1 98 ? -7.248 -1.328 27.202 1.0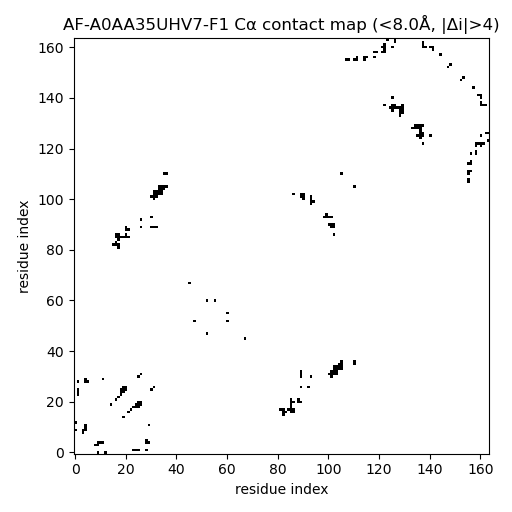0 96.75 98 GLY A C 1
ATOM 743 O O . GLY A 1 98 ? -8.447 -1.306 27.473 1.00 96.75 98 GLY A O 1
ATOM 744 N N . LEU A 1 99 ? -6.794 -1.231 25.951 1.00 96.38 99 LEU A N 1
ATOM 745 C CA . LEU A 1 99 ? -7.639 -1.242 24.761 1.00 96.38 99 LEU A CA 1
ATOM 746 C C . LEU A 1 99 ? -7.778 -2.674 24.239 1.00 96.38 99 LEU A C 1
ATOM 748 O O . LEU A 1 99 ? -6.835 -3.460 24.288 1.00 96.38 99 LEU A O 1
ATOM 752 N N . SER A 1 100 ? -8.959 -2.991 23.719 1.00 93.12 100 SER A N 1
ATOM 753 C CA . SER A 1 100 ? -9.243 -4.242 23.005 1.00 93.12 100 SER A CA 1
ATOM 754 C C . SER A 1 100 ? -9.427 -3.949 21.519 1.00 93.12 100 SER A C 1
ATOM 756 O O . SER A 1 100 ? -9.714 -2.810 21.148 1.00 93.12 100 SER A O 1
ATOM 758 N N . ASP A 1 101 ? -9.219 -4.966 20.682 1.00 93.31 101 ASP A N 1
ATOM 759 C CA . ASP A 1 101 ? -9.475 -4.915 19.238 1.00 93.31 101 ASP A CA 1
ATOM 760 C C . ASP A 1 101 ? -8.751 -3.763 18.512 1.00 93.31 101 ASP A C 1
ATOM 762 O O . ASP A 1 101 ? -9.270 -3.157 17.574 1.00 93.31 101 ASP A O 1
ATOM 766 N N . THR A 1 102 ? -7.519 -3.442 18.935 1.00 94.94 102 THR A N 1
ATOM 767 C CA . THR A 1 102 ? -6.715 -2.383 18.298 1.00 94.94 102 THR A CA 1
ATOM 768 C C . THR A 1 102 ? -6.284 -2.726 16.880 1.00 94.94 102 THR A C 1
ATOM 770 O O . THR A 1 102 ? -6.001 -1.817 16.104 1.00 94.94 102 THR A O 1
ATOM 773 N N . VAL A 1 103 ? -6.269 -4.009 16.519 1.00 95.81 103 VAL A N 1
ATOM 774 C CA . VAL A 1 103 ? -6.149 -4.473 15.137 1.00 95.81 103 VAL A CA 1
ATOM 775 C C . VAL A 1 103 ? -7.414 -5.240 14.783 1.00 95.81 103 VAL A C 1
ATOM 777 O O . VAL A 1 103 ? -7.682 -6.306 15.330 1.00 95.81 103 VAL A O 1
ATOM 780 N N . TYR A 1 104 ? -8.172 -4.696 13.839 1.00 96.00 104 TYR A N 1
ATOM 781 C CA . TYR A 1 104 ? -9.380 -5.298 13.297 1.00 96.00 104 TYR A CA 1
ATOM 782 C C . TYR A 1 104 ? -9.146 -5.717 11.846 1.00 96.00 104 TYR A C 1
ATOM 784 O O . TYR A 1 104 ? -8.611 -4.947 11.050 1.00 96.00 104 TYR A O 1
ATOM 792 N N . TYR A 1 105 ? -9.557 -6.928 11.486 1.00 95.00 105 TYR A N 1
ATOM 793 C CA . TYR A 1 105 ? -9.527 -7.401 10.104 1.00 95.00 105 TYR A CA 1
ATOM 794 C C . TYR A 1 105 ? -10.917 -7.241 9.509 1.00 95.00 105 TYR A C 1
ATOM 796 O O . TYR A 1 105 ? -11.870 -7.828 10.021 1.00 95.00 105 TYR A O 1
ATOM 804 N N . LEU A 1 106 ? -11.031 -6.444 8.444 1.00 95.69 106 LEU A N 1
ATOM 805 C CA . LEU A 1 106 ? -12.305 -6.218 7.776 1.00 95.69 106 LEU A CA 1
ATOM 806 C C . LEU A 1 106 ? -12.791 -7.540 7.150 1.00 95.69 106 LEU A C 1
ATOM 808 O O . LEU A 1 106 ? -12.083 -8.094 6.306 1.00 95.69 106 LEU A O 1
ATOM 812 N N . PRO A 1 107 ? -13.968 -8.060 7.534 1.00 95.94 107 PRO A N 1
ATOM 813 C CA . PRO A 1 107 ? -14.488 -9.313 7.000 1.00 95.94 107 PRO A CA 1
ATOM 814 C C . PRO A 1 107 ? -14.759 -9.244 5.493 1.00 95.94 107 PRO A C 1
ATOM 816 O O . PRO A 1 107 ? -15.079 -8.180 4.961 1.00 95.94 107 PRO A O 1
ATOM 819 N N . MET A 1 108 ? -14.654 -10.387 4.807 1.00 94.31 108 MET A N 1
ATOM 820 C CA . MET A 1 108 ? -14.790 -10.467 3.346 1.00 94.31 108 MET A CA 1
ATOM 821 C C . MET A 1 108 ? -16.119 -9.886 2.842 1.00 94.31 108 MET A C 1
ATOM 823 O O . 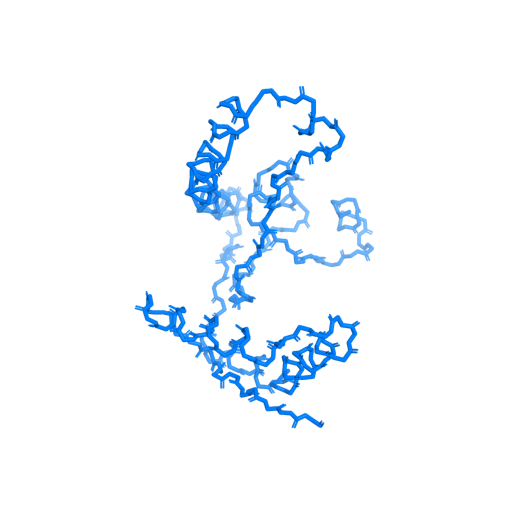MET A 1 108 ? -16.122 -9.117 1.891 1.00 94.31 108 MET A O 1
ATOM 827 N N . ASP A 1 109 ? -17.244 -10.164 3.502 1.00 96.06 109 ASP A N 1
ATOM 828 C CA . ASP A 1 109 ? -18.558 -9.617 3.130 1.00 96.06 109 ASP A CA 1
ATOM 829 C C . ASP A 1 109 ? -18.591 -8.078 3.151 1.00 96.06 109 ASP A C 1
ATOM 831 O O . ASP A 1 109 ? -19.215 -7.461 2.289 1.00 96.06 109 ASP A O 1
ATOM 835 N N . GLN A 1 110 ? -17.871 -7.448 4.083 1.00 96.44 110 GLN A N 1
ATOM 836 C CA . GLN A 1 110 ? -17.718 -5.993 4.122 1.00 96.44 110 GLN A CA 1
ATOM 837 C C . GLN A 1 110 ? -16.780 -5.487 3.019 1.00 96.44 110 GLN A C 1
ATOM 839 O O . GLN A 1 110 ? -17.057 -4.454 2.406 1.00 96.44 110 GLN A O 1
ATOM 844 N N . GLN A 1 111 ? -15.709 -6.230 2.714 1.00 95.50 111 GLN A N 1
ATOM 845 C CA . GLN A 1 111 ? -14.827 -5.922 1.583 1.00 95.50 111 GLN A CA 1
ATOM 846 C C . GLN A 1 111 ? -15.587 -5.957 0.248 1.00 95.50 111 GLN A C 1
ATOM 848 O O . GLN A 1 111 ? -15.389 -5.067 -0.580 1.00 95.50 111 GLN A O 1
ATOM 853 N N . VAL A 1 112 ? -16.510 -6.912 0.058 1.00 95.50 112 VAL A N 1
ATOM 854 C CA . VAL A 1 112 ? -17.374 -6.988 -1.136 1.00 95.50 112 VAL A CA 1
ATOM 855 C C . VAL A 1 112 ? -18.196 -5.712 -1.307 1.00 95.50 112 VAL A C 1
ATOM 857 O O . VAL A 1 112 ? -18.244 -5.167 -2.406 1.00 95.50 112 VAL A O 1
ATOM 860 N N . ILE A 1 113 ? -18.804 -5.188 -0.235 1.00 96.19 113 ILE A N 1
ATOM 861 C CA . ILE A 1 113 ? -19.611 -3.954 -0.300 1.00 96.19 113 ILE A CA 1
ATOM 862 C C . ILE A 1 113 ? -18.767 -2.785 -0.823 1.00 96.19 113 ILE A C 1
ATOM 864 O O . ILE A 1 113 ? -19.210 -2.017 -1.684 1.00 96.19 113 ILE A O 1
ATOM 868 N N . TRP A 1 114 ? -17.543 -2.645 -0.314 1.00 94.19 114 TRP A N 1
ATOM 869 C CA . TRP A 1 114 ? -16.639 -1.571 -0.719 1.00 94.19 114 TRP A CA 1
ATOM 870 C C . TRP A 1 114 ? -16.161 -1.748 -2.161 1.00 94.19 114 TRP A C 1
ATOM 872 O O . TRP A 1 114 ? -16.202 -0.791 -2.931 1.00 94.19 114 TRP A O 1
ATOM 882 N N . ALA A 1 115 ? -15.776 -2.965 -2.546 1.00 94.38 115 ALA A N 1
ATOM 883 C CA . ALA A 1 115 ? -15.334 -3.276 -3.901 1.00 94.38 115 ALA A CA 1
ATOM 884 C C . ALA A 1 115 ? -16.452 -3.069 -4.941 1.00 94.38 115 ALA A C 1
ATOM 886 O O . ALA A 1 115 ? -16.220 -2.433 -5.967 1.00 94.38 115 ALA A O 1
ATOM 887 N N . GLU A 1 116 ? -17.685 -3.503 -4.658 1.00 95.88 116 GLU A N 1
ATOM 888 C CA . GLU A 1 116 ? -18.854 -3.265 -5.521 1.00 95.88 116 GLU A CA 1
ATOM 889 C C . GLU A 1 116 ? -19.150 -1.771 -5.700 1.00 95.88 116 GLU A C 1
ATOM 891 O O . GLU A 1 116 ? -19.521 -1.336 -6.791 1.00 95.88 116 GLU A O 1
ATOM 896 N N . THR A 1 117 ? -18.946 -0.964 -4.653 1.00 95.50 117 THR A N 1
ATOM 897 C CA . THR A 1 117 ? -19.169 0.493 -4.706 1.00 95.50 117 THR A CA 1
ATOM 898 C C . THR A 1 117 ? -18.262 1.176 -5.733 1.00 95.50 117 THR A C 1
ATOM 900 O O . THR A 1 117 ? -18.642 2.193 -6.311 1.00 95.50 117 THR A O 1
ATOM 903 N N . ILE A 1 118 ? -17.078 0.613 -5.987 1.00 93.19 118 ILE A N 1
ATOM 904 C CA . ILE A 1 118 ? -16.084 1.169 -6.911 1.00 93.19 118 ILE A CA 1
ATOM 905 C C . ILE A 1 118 ? -15.886 0.322 -8.171 1.00 93.19 118 ILE A C 1
ATOM 907 O O . ILE A 1 118 ? -14.938 0.573 -8.902 1.00 93.19 118 ILE A O 1
ATOM 911 N N . LYS A 1 119 ? -16.739 -0.665 -8.461 1.00 93.25 119 LYS A N 1
ATOM 912 C CA . LYS A 1 119 ? -16.471 -1.687 -9.494 1.00 93.25 119 LYS A CA 1
ATOM 913 C C . LYS A 1 119 ? -16.167 -1.163 -10.900 1.00 93.25 119 LYS A C 1
ATOM 915 O O . LYS A 1 119 ? -15.403 -1.788 -11.630 1.00 93.25 119 LYS A O 1
ATOM 920 N N . ASP A 1 120 ? -16.724 -0.010 -11.264 1.00 94.25 120 ASP A N 1
ATOM 921 C CA . ASP A 1 120 ? -16.512 0.612 -12.577 1.00 94.25 120 ASP A CA 1
ATOM 922 C C . ASP A 1 120 ? -15.217 1.445 -12.626 1.00 94.25 120 ASP A C 1
ATOM 924 O O . ASP A 1 120 ? -14.674 1.736 -13.699 1.00 94.25 120 ASP A O 1
ATOM 928 N N . TRP A 1 121 ? -14.697 1.842 -11.461 1.00 95.81 121 TRP A N 1
ATOM 929 C CA . TRP A 1 121 ? -13.536 2.720 -11.350 1.00 95.81 121 TRP A CA 1
ATOM 930 C C . TRP A 1 121 ? -12.239 2.063 -11.851 1.00 95.81 121 TRP A C 1
ATOM 932 O O . TRP A 1 121 ? -11.570 2.697 -12.670 1.00 95.81 121 TRP A O 1
ATOM 942 N N . PRO A 1 122 ? -11.888 0.808 -11.489 1.00 94.75 122 PRO A N 1
ATOM 943 C CA . PRO A 1 122 ? -10.730 0.118 -12.055 1.00 94.75 122 PRO A CA 1
ATOM 944 C C . PRO A 1 122 ? -10.740 0.080 -13.586 1.00 94.75 122 PRO A C 1
ATOM 946 O O . PRO A 1 122 ? -9.724 0.389 -14.207 1.00 94.75 122 PRO A O 1
ATOM 949 N N . ASN A 1 123 ? -11.884 -0.229 -14.209 1.00 96.94 123 ASN A N 1
ATOM 950 C CA . ASN A 1 123 ? -11.980 -0.259 -15.669 1.00 96.94 123 ASN A CA 1
ATOM 951 C C . ASN A 1 123 ? -11.822 1.131 -16.293 1.00 96.94 123 ASN A C 1
ATOM 953 O O . ASN A 1 123 ? -11.132 1.293 -17.301 1.00 96.94 123 ASN A O 1
ATOM 957 N N . THR A 1 124 ? -12.392 2.155 -15.657 1.00 97.56 124 THR A N 1
ATOM 958 C CA . THR A 1 124 ? -12.185 3.549 -16.069 1.00 97.56 124 THR A CA 1
ATOM 959 C C . THR A 1 124 ? -10.698 3.909 -16.038 1.00 97.56 124 THR A C 1
ATOM 961 O O . THR A 1 124 ? -10.164 4.413 -17.022 1.00 97.56 124 THR A O 1
ATOM 964 N N . ARG A 1 125 ? -9.984 3.558 -14.960 1.00 96.00 125 ARG A N 1
ATOM 965 C CA . ARG A 1 125 ? -8.541 3.818 -14.829 1.00 96.00 125 ARG A CA 1
ATOM 966 C C . ARG A 1 125 ? -7.693 3.053 -15.845 1.00 96.00 125 ARG A C 1
ATOM 968 O O . ARG A 1 125 ? -6.742 3.622 -16.376 1.00 96.00 125 ARG A O 1
ATOM 975 N N . ALA A 1 126 ? -8.040 1.804 -16.146 1.00 96.88 126 ALA A N 1
ATOM 976 C CA . ALA A 1 126 ? -7.368 1.019 -17.180 1.00 96.88 126 ALA A CA 1
ATOM 977 C C . ALA A 1 126 ? -7.487 1.683 -18.566 1.00 96.88 126 ALA A C 1
ATOM 979 O O . ALA A 1 126 ? -6.508 1.766 -19.311 1.00 96.88 126 ALA A O 1
ATOM 980 N N . ASN A 1 127 ? -8.668 2.222 -18.886 1.00 97.69 127 ASN A N 1
ATOM 981 C CA . ASN A 1 127 ? -8.897 2.962 -20.126 1.00 97.69 127 ASN A CA 1
ATOM 982 C C . ASN A 1 127 ? -8.180 4.322 -20.138 1.00 97.69 127 ASN A C 1
ATOM 984 O O . ASN A 1 127 ? -7.626 4.695 -21.171 1.00 97.69 127 ASN A O 1
ATOM 988 N N . ASP A 1 128 ? -8.125 5.038 -19.009 1.00 96.88 128 ASP A N 1
ATOM 989 C CA . ASP A 1 128 ? -7.359 6.287 -18.894 1.00 96.88 128 ASP A CA 1
ATOM 990 C C . ASP A 1 128 ? -5.876 6.062 -19.229 1.00 96.88 128 ASP A C 1
ATOM 992 O O . ASP A 1 128 ? -5.305 6.811 -20.017 1.00 96.88 128 ASP A O 1
ATOM 996 N N . ILE A 1 129 ? -5.269 4.989 -18.703 1.00 95.00 129 ILE A N 1
ATOM 997 C CA . ILE A 1 129 ? -3.868 4.628 -18.984 1.00 95.00 129 ILE A CA 1
ATOM 998 C C . ILE A 1 129 ? -3.649 4.384 -20.482 1.00 95.00 129 ILE A C 1
ATOM 1000 O O . ILE A 1 129 ? -2.669 4.864 -21.057 1.00 95.00 129 ILE A O 1
ATOM 1004 N N . MET A 1 130 ? -4.576 3.670 -21.122 1.00 94.88 130 MET A N 1
ATOM 1005 C CA . MET A 1 130 ? -4.530 3.427 -22.563 1.00 94.88 130 MET A CA 1
ATOM 1006 C C . MET A 1 130 ? -4.626 4.715 -23.371 1.00 94.88 130 MET A C 1
ATOM 1008 O O . MET A 1 130 ? -3.853 4.904 -24.309 1.00 94.88 130 MET A O 1
ATOM 1012 N N . ASN A 1 131 ? -5.527 5.617 -22.995 1.00 95.31 131 ASN A N 1
ATOM 1013 C CA . ASN A 1 131 ? -5.726 6.876 -23.703 1.00 95.31 131 ASN A CA 1
ATOM 1014 C C . ASN A 1 131 ? -4.565 7.862 -23.499 1.00 95.31 131 ASN A C 1
ATOM 1016 O O . ASN A 1 131 ? -4.216 8.590 -24.425 1.00 95.31 131 ASN A O 1
ATOM 1020 N N . GLU A 1 132 ? -3.972 7.896 -22.305 1.00 96.56 132 GLU A N 1
ATOM 1021 C CA . GLU A 1 132 ? -2.935 8.865 -21.940 1.00 96.56 132 GLU A CA 1
ATOM 1022 C C . GLU A 1 132 ? -1.533 8.420 -22.371 1.00 96.56 132 GLU A C 1
ATOM 1024 O O . GLU A 1 132 ? -0.753 9.225 -22.881 1.00 96.56 132 GLU A O 1
ATOM 1029 N N . TYR A 1 133 ? -1.217 7.134 -22.206 1.00 95.19 133 TYR A N 1
ATOM 1030 C CA . TYR A 1 133 ? 0.139 6.612 -22.400 1.00 95.19 133 TYR A CA 1
ATOM 1031 C C . TYR A 1 133 ? 0.264 5.663 -23.597 1.00 95.19 133 TYR A C 1
ATOM 1033 O O . TYR A 1 133 ? 1.375 5.250 -23.928 1.00 95.19 133 TYR A O 1
ATOM 1041 N N . GLY A 1 134 ? -0.846 5.293 -24.249 1.00 94.62 134 GLY A N 1
ATOM 1042 C CA . GLY A 1 134 ? -0.844 4.301 -25.331 1.00 94.62 134 GLY A CA 1
ATOM 1043 C C . GLY A 1 134 ? -0.485 2.886 -24.862 1.00 94.62 134 GLY A C 1
ATOM 1044 O O . GLY A 1 134 ? -0.108 2.045 -25.676 1.00 94.62 134 GLY A O 1
ATOM 1045 N N . VAL A 1 135 ? -0.568 2.634 -23.553 1.00 95.81 135 VAL A N 1
ATOM 1046 C CA . VAL A 1 135 ? -0.270 1.347 -22.916 1.00 95.81 135 VAL A CA 1
ATOM 1047 C C . VAL A 1 135 ? -1.570 0.575 -22.734 1.00 95.81 135 VAL A C 1
ATOM 1049 O O . VAL A 1 135 ? -2.549 1.139 -22.265 1.00 95.81 135 VAL A O 1
ATOM 1052 N N . ASP A 1 136 ? -1.597 -0.715 -23.060 1.00 96.56 136 ASP A N 1
ATOM 1053 C CA . ASP A 1 136 ? -2.802 -1.542 -22.912 1.00 96.56 136 ASP A CA 1
ATOM 1054 C C . ASP A 1 136 ? -3.130 -1.823 -21.432 1.00 96.56 136 ASP A C 1
ATOM 1056 O O . ASP A 1 136 ? -2.842 -2.889 -20.889 1.00 96.56 136 ASP A O 1
ATOM 1060 N N . GLY A 1 137 ? -3.705 -0.825 -20.756 1.00 96.44 137 GLY A N 1
ATOM 1061 C CA . GLY A 1 137 ? -4.062 -0.895 -19.342 1.00 96.44 137 GLY A CA 1
ATOM 1062 C C . GLY A 1 137 ? -5.133 -1.944 -19.052 1.00 96.44 137 GLY A C 1
ATOM 1063 O O . GLY A 1 137 ? -5.132 -2.513 -17.968 1.00 96.44 137 GLY A O 1
ATOM 1064 N N . ILE A 1 138 ? -6.011 -2.240 -20.017 1.00 96.50 138 ILE A N 1
ATOM 1065 C CA . ILE A 1 138 ? -7.023 -3.300 -19.893 1.00 96.50 138 ILE A CA 1
ATOM 1066 C C . ILE A 1 138 ? -6.322 -4.646 -19.760 1.00 96.50 138 ILE A C 1
ATOM 1068 O O . ILE A 1 138 ? -6.549 -5.356 -18.784 1.00 96.50 138 ILE A O 1
ATOM 1072 N N . LYS A 1 139 ? -5.425 -4.958 -20.700 1.00 96.56 139 LYS A N 1
ATOM 1073 C CA . LYS A 1 139 ? -4.679 -6.213 -20.684 1.00 96.56 139 LYS A CA 1
ATOM 1074 C C . LYS A 1 139 ? -3.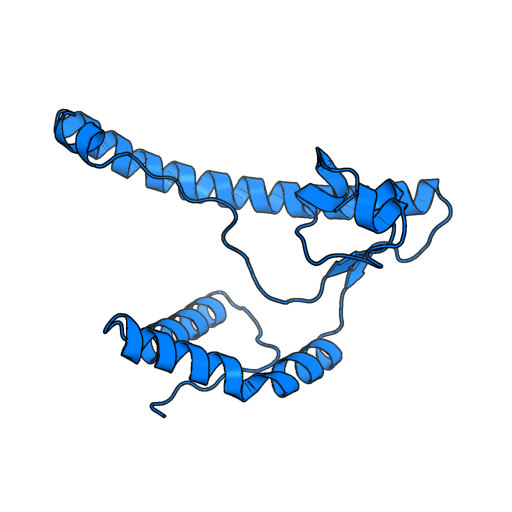802 -6.350 -19.439 1.00 96.56 139 LYS A C 1
ATOM 1076 O O . LYS A 1 139 ? -3.796 -7.411 -18.829 1.00 96.56 139 LYS A O 1
ATOM 1081 N N . ILE A 1 140 ? -3.096 -5.286 -19.046 1.00 95.50 140 ILE A N 1
ATOM 1082 C CA . ILE A 1 140 ? -2.237 -5.301 -17.848 1.00 95.50 140 ILE A CA 1
ATOM 1083 C C . ILE A 1 140 ? -3.042 -5.657 -16.600 1.00 95.50 140 ILE A C 1
ATOM 1085 O O . ILE A 1 140 ? -2.598 -6.470 -15.794 1.00 95.50 140 ILE A O 1
ATOM 1089 N N . MET A 1 141 ? -4.208 -5.037 -16.424 1.00 95.06 141 MET A N 1
ATOM 1090 C CA . MET A 1 141 ? -5.015 -5.273 -15.234 1.00 95.06 141 MET A CA 1
ATOM 1091 C C . MET A 1 141 ? -5.657 -6.663 -15.243 1.00 95.06 141 MET A C 1
ATOM 1093 O O . MET A 1 141 ? -5.729 -7.288 -14.189 1.00 95.06 141 MET A O 1
ATOM 1097 N N . ASP A 1 142 ? -6.079 -7.162 -16.407 1.00 95.19 142 ASP A N 1
ATOM 1098 C CA . ASP A 1 142 ? -6.626 -8.516 -16.548 1.00 95.19 142 ASP A CA 1
ATOM 1099 C C . ASP A 1 142 ? -5.571 -9.585 -16.211 1.00 95.19 142 ASP A C 1
ATOM 1101 O O . ASP A 1 142 ? -5.787 -10.406 -15.317 1.00 95.19 142 ASP A O 1
ATOM 1105 N N . GLU A 1 143 ? -4.378 -9.481 -16.814 1.00 96.62 143 GLU A N 1
ATOM 1106 C CA . GLU A 1 143 ? -3.241 -10.373 -16.544 1.00 96.62 143 GLU A CA 1
ATOM 1107 C C . GLU A 1 143 ? -2.787 -10.299 -15.081 1.00 96.62 143 GLU A C 1
ATOM 1109 O O . GLU A 1 143 ? -2.520 -11.331 -14.469 1.00 96.62 143 GLU A O 1
ATOM 1114 N N . TYR A 1 144 ? -2.731 -9.098 -14.491 1.00 94.31 144 TYR A N 1
ATOM 1115 C CA . TYR A 1 144 ? -2.404 -8.943 -13.073 1.00 94.31 144 TYR A CA 1
ATOM 1116 C C . TYR A 1 144 ? -3.377 -9.726 -12.195 1.00 94.31 144 TYR A C 1
ATOM 1118 O O . TYR A 1 144 ? -2.949 -10.437 -11.285 1.00 94.31 144 TYR A O 1
ATOM 1126 N N . MET A 1 145 ? -4.681 -9.620 -12.462 1.00 94.25 145 MET A N 1
ATOM 1127 C CA . MET A 1 145 ? -5.633 -10.342 -11.639 1.00 94.25 145 MET A CA 1
ATOM 1128 C C . MET A 1 145 ? -5.520 -11.862 -11.813 1.00 94.25 145 MET A C 1
ATOM 1130 O O . MET A 1 145 ? -5.564 -12.565 -10.807 1.00 94.25 145 MET A O 1
ATOM 1134 N N . ASP A 1 146 ? -5.326 -12.355 -13.042 1.00 96.19 146 ASP A N 1
ATOM 1135 C CA . ASP A 1 146 ? -5.099 -13.784 -13.317 1.00 96.19 146 ASP A CA 1
ATOM 1136 C C . ASP A 1 146 ? -3.856 -14.316 -12.585 1.00 96.19 146 ASP A C 1
ATOM 1138 O O . ASP A 1 146 ? -3.881 -15.407 -12.013 1.00 96.19 146 ASP A O 1
ATOM 1142 N N . MET A 1 147 ? -2.766 -13.541 -12.567 1.00 96.00 147 MET A N 1
ATOM 1143 C CA . MET A 1 147 ? -1.540 -13.910 -11.855 1.00 96.00 147 MET A CA 1
ATOM 1144 C C . MET A 1 147 ? -1.781 -14.068 -10.353 1.00 96.00 147 MET A C 1
ATOM 1146 O O . MET A 1 147 ? -1.359 -15.062 -9.767 1.00 96.00 147 MET A O 1
ATOM 1150 N N . MET A 1 148 ? -2.493 -13.126 -9.732 1.00 94.25 148 MET A N 1
ATOM 1151 C CA . MET A 1 148 ? -2.804 -13.215 -8.303 1.00 94.25 148 MET A CA 1
ATOM 1152 C C . MET A 1 148 ? -3.717 -14.410 -7.992 1.00 94.25 148 MET A C 1
ATOM 1154 O O . MET A 1 148 ? -3.533 -15.070 -6.972 1.00 94.25 148 MET A O 1
ATOM 1158 N N . GLU A 1 149 ? -4.682 -14.727 -8.863 1.00 95.75 149 GLU A N 1
ATOM 1159 C CA . GLU A 1 149 ? -5.529 -15.920 -8.708 1.00 95.75 149 GLU A CA 1
ATOM 1160 C C . GLU A 1 149 ? -4.727 -17.215 -8.825 1.00 95.75 149 GLU A C 1
ATOM 1162 O O . GLU A 1 149 ? -4.955 -18.154 -8.061 1.00 95.75 149 GLU A O 1
ATOM 1167 N N . ALA A 1 150 ? -3.752 -17.266 -9.737 1.00 97.38 150 ALA A N 1
ATOM 1168 C CA . ALA A 1 150 ? -2.847 -18.404 -9.871 1.00 97.38 150 ALA A CA 1
ATOM 1169 C C . ALA A 1 150 ? -1.983 -18.620 -8.613 1.00 97.38 150 ALA A C 1
ATOM 1171 O O . ALA A 1 150 ? -1.608 -19.755 -8.314 1.00 97.38 150 ALA A O 1
ATOM 1172 N N . GLU A 1 151 ? -1.716 -17.555 -7.854 1.00 94.56 151 GLU A N 1
ATOM 1173 C CA . GLU A 1 151 ? -1.062 -17.604 -6.540 1.00 94.56 151 GLU A CA 1
ATOM 1174 C C . GLU A 1 151 ? -2.038 -17.874 -5.376 1.00 94.56 151 GLU A C 1
ATOM 1176 O O . GLU A 1 151 ? -1.618 -17.988 -4.224 1.00 94.56 151 GLU A O 1
ATOM 1181 N N . GLY A 1 152 ? -3.333 -18.045 -5.662 1.00 95.06 152 GLY A N 1
ATOM 1182 C CA . GLY A 1 152 ? -4.365 -18.401 -4.687 1.00 95.06 152 GLY A CA 1
ATOM 1183 C C . GLY A 1 152 ? -5.057 -17.211 -4.020 1.00 95.06 152 GLY A C 1
ATOM 1184 O O . GLY A 1 152 ? -5.706 -17.391 -2.991 1.00 95.06 152 GLY A O 1
ATOM 1185 N N . HIS A 1 153 ? -4.925 -16.001 -4.567 1.00 93.31 153 HIS A N 1
ATOM 1186 C CA . HIS A 1 153 ? -5.637 -14.836 -4.051 1.00 93.31 153 HIS A CA 1
ATOM 1187 C C . HIS A 1 153 ? -7.148 -14.933 -4.306 1.00 93.31 153 HIS A C 1
ATOM 1189 O O . HIS A 1 153 ? -7.588 -15.228 -5.416 1.00 93.31 153 HIS A O 1
ATOM 1195 N N . GLU A 1 154 ? -7.946 -14.615 -3.285 1.00 92.56 154 GLU A N 1
ATOM 1196 C CA . GLU A 1 154 ? -9.403 -14.525 -3.383 1.00 92.56 154 GLU A CA 1
ATOM 1197 C C . GLU A 1 154 ? -9.836 -13.058 -3.448 1.00 92.56 154 GLU A C 1
ATOM 1199 O O . GLU A 1 154 ? -9.713 -12.309 -2.476 1.00 92.56 154 GLU A O 1
ATOM 1204 N N . TRP A 1 155 ? -10.365 -12.647 -4.600 1.00 91.69 155 TRP A N 1
ATOM 1205 C CA . TRP A 1 155 ? -10.856 -11.288 -4.796 1.00 91.69 155 TRP A CA 1
ATOM 1206 C C . TRP A 1 155 ? -12.214 -11.074 -4.109 1.00 91.69 155 TRP A C 1
ATOM 1208 O O . TRP A 1 155 ? -13.117 -11.890 -4.310 1.00 91.69 155 TRP A O 1
ATOM 1218 N N . PRO A 1 156 ? -12.439 -9.940 -3.410 1.00 93.50 156 PRO A N 1
ATOM 1219 C CA . PRO A 1 156 ? -13.783 -9.581 -2.953 1.00 93.50 156 PRO A CA 1
ATOM 1220 C C . PRO A 1 156 ? -14.736 -9.380 -4.141 1.00 93.50 156 PRO A C 1
ATOM 1222 O O . PRO A 1 156 ? -15.881 -9.822 -4.118 1.00 93.50 156 PRO A O 1
ATOM 1225 N N . VAL A 1 157 ? -14.250 -8.751 -5.214 1.00 93.56 157 VAL A N 1
ATOM 1226 C CA . VAL A 1 157 ? -14.929 -8.659 -6.510 1.00 93.56 157 VAL A CA 1
ATOM 1227 C C . VAL A 1 157 ? -13.883 -8.849 -7.600 1.00 93.56 157 VAL A C 1
ATOM 1229 O O . VAL A 1 157 ? -12.888 -8.127 -7.644 1.00 93.56 157 VAL A O 1
ATOM 1232 N N . ARG A 1 158 ? -14.124 -9.795 -8.511 1.00 94.12 158 ARG A N 1
ATOM 1233 C CA . ARG A 1 158 ? -13.337 -9.961 -9.738 1.00 94.12 158 ARG A CA 1
ATOM 1234 C C . ARG A 1 158 ? -13.726 -8.852 -10.720 1.00 94.12 158 ARG A C 1
ATOM 1236 O O . ARG A 1 158 ? -14.695 -9.005 -11.468 1.00 94.12 158 ARG A O 1
ATOM 1243 N N . PHE A 1 159 ? -13.023 -7.718 -10.680 1.00 94.94 159 PHE A N 1
ATOM 1244 C CA . PHE A 1 159 ? -13.302 -6.587 -11.572 1.00 94.94 159 PHE A CA 1
ATOM 1245 C C . PHE A 1 159 ? -13.261 -7.009 -13.043 1.00 94.94 159 PHE A C 1
ATOM 1247 O O . PHE A 1 159 ? -12.612 -7.982 -13.402 1.00 94.94 159 PHE A O 1
ATOM 1254 N N . GLN A 1 160 ? -14.002 -6.311 -13.897 1.00 95.12 160 GLN A N 1
ATOM 1255 C CA . GLN A 1 160 ? -14.085 -6.636 -15.319 1.00 95.12 160 GLN A CA 1
ATOM 1256 C C . GLN A 1 160 ? -13.474 -5.496 -16.121 1.00 95.12 160 GLN A C 1
ATOM 1258 O O . GLN A 1 160 ? -13.828 -4.335 -15.908 1.00 95.12 160 GLN A O 1
ATOM 1263 N N . PHE A 1 161 ? -12.570 -5.827 -17.041 1.00 96.62 161 PHE A N 1
ATOM 1264 C CA . PHE A 1 161 ? -11.865 -4.844 -17.852 1.00 96.62 161 PHE A CA 1
ATOM 1265 C C . PHE A 1 161 ? -12.300 -4.936 -19.311 1.00 96.62 161 PHE A C 1
ATOM 1267 O O . PHE A 1 161 ? -12.240 -5.986 -19.944 1.00 96.62 161 PHE A O 1
ATOM 1274 N N . SER A 1 162 ? -12.762 -3.818 -19.859 1.00 95.88 162 SER A N 1
ATOM 1275 C CA . SER A 1 162 ? -13.203 -3.720 -21.245 1.00 95.88 162 SER A CA 1
ATOM 1276 C C . SER A 1 162 ? -13.018 -2.306 -21.759 1.00 95.88 162 SER A C 1
ATOM 1278 O O . SER A 1 162 ? -13.043 -1.335 -21.001 1.00 95.88 162 SER A O 1
ATOM 1280 N N . LYS A 1 163 ? -12.896 -2.176 -23.077 1.00 94.31 163 LYS A N 1
ATOM 1281 C CA . LYS A 1 163 ? -12.825 -0.863 -23.709 1.00 94.31 163 LYS A CA 1
ATOM 1282 C C . LYS A 1 163 ? -14.107 -0.067 -23.444 1.00 94.31 163 LYS A C 1
ATOM 1284 O O . LYS A 1 163 ? -15.198 -0.617 -23.615 1.00 94.31 163 LYS A O 1
ATOM 1289 N N . LEU A 1 164 ? -13.945 1.185 -23.019 1.00 92.25 164 LEU A N 1
ATOM 1290 C CA . LEU A 1 164 ? -15.021 2.168 -22.843 1.00 92.25 164 LEU A CA 1
ATOM 1291 C C . LEU A 1 164 ? -15.221 3.024 -24.102 1.00 92.25 164 LEU A C 1
ATOM 1293 O O . LEU A 1 164 ? -14.243 3.209 -24.868 1.00 92.25 164 LEU A O 1
#

Radius of gyration: 20.21 Å; Cα contacts (8 Å, |Δi|>4): 137; chains: 1; bounding box: 51×36×54 Å

Sequence (164 aa):
MYNDMATGVAEGTVIFPTAHGGGYKFYEVAPYWTVTGFGAMNQNILTINANTAAKLPADVMAIIEEEALVYSAAVNEDAWVNYEKGLDKLVKVGEEKGLSDTVYYLPMDQQVIWAETIKDWPNTRANDIMNEYGVDGIKIMDEYMDMMEAEGHEWPVRFQFSKL

Secondary structure (DSSP, 8-state):
-HHHHHTTS-S-----HIIIIIIT-GGGT---EEE--------------HHHHTTS-HHHHHHHHHHHHHHHHHHHHHHHHHHHHHHHHHHHHHHHTT-S-SEEEPPHHHHHHHHHHTTHHHHHHHHHHHHHH---HHHHHHHHHHHHHHTT---SS-------

Mean predicted aligned error: 4.05 Å

Solvent-accessible surface area (backbone atoms only — not comparable to full-atom values): 9580 Å² total; per-residue (Å²): 104,63,66,33,36,65,70,64,78,30,98,72,81,92,80,55,40,41,45,36,45,43,85,64,44,34,48,80,67,48,53,65,43,71,51,62,78,88,68,90,73,90,86,79,81,92,83,77,59,66,76,57,58,75,70,48,55,70,71,60,49,52,50,50,57,55,49,49,54,56,47,53,55,52,51,53,53,52,49,52,57,40,35,54,53,10,49,54,44,32,41,52,55,19,53,77,70,74,45,76,76,20,62,36,74,58,51,63,75,59,38,26,56,57,41,60,76,45,45,65,51,62,28,50,53,18,47,49,41,28,74,74,69,72,40,65,27,42,60,53,53,53,52,49,52,53,53,42,44,75,74,66,55,82,67,66,57,83,73,67,66,62,92,128

Foldseek 3Di:
DLVCLVVVVDVDDDDALLCCQHDVVSCVRQLADEALCPDDDDPDDDDDDPVVLVPDDPVVNVVVVVVVVVVVVVVVVVSVVSRVVSQVSSCVVCVVVVHPNSYHYDDLQNSLVVCVVCLCVQQVVLQVCCVPPVDNSLVVVLVVVVVVVVVVDDDSDPRHHDHD

pLDDT: mean 93.78, std 4.33, range [74.75, 98.56]

Nearest PDB structures (foldseek):
  3oqi-assembly2_B  TM=3.389E-01  e=7.953E+00  Bacillus licheniformis DSM 13 = ATCC 14580
  5mlq-assembly1_B  TM=3.055E-01  e=9.431E+00  Nocardia brasiliensis ATCC 700358